Protein AF-A0A957NAS7-F1 (afdb_monomer_lite)

Foldseek 3Di:
DAPVCLVVVLPDCLQCVVLVNFVLSNVLLSVVCVCVNVVVDDDCVNVVVSVCSVVVHDDDDDPFDQDADPQQDCPHPPNVPCPPPPRDGDHDDDDPDDDDDPDDDDDPVVVQVCCCPPVVRHGPPVVVVVVVVVVVVPDD

Secondary structure (DSSP, 8-state):
---TTHHHHTTSSHHHHHTTT-HHHHHHHHHHHHHHHTTSS--SHHHHHHHHHHTT------SS-----TT-STT-SS---TT-TTTTPPP----SS----SS----HHHHHHHHHHTS------HHHHHHHHHHHHS--

Structure (mmCIF, N/CA/C/O backbone):
data_AF-A0A957NAS7-F1
#
_entry.id   AF-A0A957NAS7-F1
#
loop_
_atom_site.group_PDB
_atom_site.id
_atom_site.type_symbol
_atom_site.label_atom_id
_atom_site.label_alt_id
_atom_site.label_comp_id
_atom_site.label_asym_id
_atom_site.label_entity_id
_atom_site.label_seq_id
_atom_site.pdbx_PDB_ins_code
_atom_site.Cartn_x
_atom_site.Cartn_y
_atom_site.Cartn_z
_atom_site.occupancy
_atom_site.B_iso_or_equiv
_atom_site.auth_seq_id
_atom_site.auth_comp_id
_atom_site.auth_asym_id
_atom_site.auth_atom_id
_atom_site.pdbx_PDB_model_num
ATOM 1 N N . MET A 1 1 ? -9.411 13.698 3.725 1.00 66.00 1 MET A N 1
ATOM 2 C CA . MET A 1 1 ? -10.544 12.816 3.347 1.00 66.00 1 MET A CA 1
ATOM 3 C C . MET A 1 1 ? -10.961 12.038 4.592 1.00 66.00 1 MET A C 1
ATOM 5 O O . MET A 1 1 ? -10.070 11.554 5.275 1.00 66.00 1 MET A O 1
ATOM 9 N N . LYS A 1 2 ? -12.248 11.984 4.969 1.00 81.75 2 LYS A N 1
ATOM 10 C CA . LYS A 1 2 ? -12.676 11.299 6.209 1.00 81.75 2 LYS A CA 1
ATOM 11 C C . LYS A 1 2 ? -13.025 9.836 5.920 1.00 81.75 2 LYS A C 1
ATOM 13 O O . LYS A 1 2 ? -13.864 9.574 5.066 1.00 81.75 2 LYS A O 1
ATOM 18 N N . MET A 1 3 ? -12.429 8.899 6.657 1.00 93.69 3 MET A N 1
ATOM 19 C CA . MET A 1 3 ? -12.678 7.454 6.536 1.00 93.69 3 MET A CA 1
ATOM 20 C C . MET A 1 3 ? -13.966 7.037 7.274 1.00 93.69 3 MET A C 1
ATOM 22 O O . MET A 1 3 ? -13.946 6.225 8.193 1.00 93.69 3 MET A O 1
ATOM 26 N N . THR A 1 4 ? -15.112 7.609 6.898 1.00 95.12 4 THR A N 1
ATOM 27 C CA . THR A 1 4 ? -16.393 7.440 7.618 1.00 95.12 4 THR A CA 1
ATOM 28 C C . THR A 1 4 ? -16.907 5.999 7.658 1.00 95.12 4 THR A C 1
ATOM 30 O O . THR A 1 4 ? -17.628 5.634 8.583 1.00 95.12 4 THR A O 1
ATOM 33 N N . LEU A 1 5 ? -16.522 5.162 6.690 1.00 96.56 5 LEU A N 1
ATOM 34 C CA . LEU A 1 5 ? -16.882 3.740 6.652 1.00 96.56 5 LEU A CA 1
ATOM 35 C C . LEU A 1 5 ? -16.015 2.869 7.573 1.00 96.56 5 LEU A C 1
ATOM 37 O O . LEU A 1 5 ? -16.393 1.731 7.862 1.00 96.56 5 LEU A O 1
ATOM 41 N N . TRP A 1 6 ? -14.869 3.375 8.043 1.00 97.12 6 TRP A N 1
ATOM 42 C CA . TRP A 1 6 ? -13.900 2.577 8.792 1.00 97.12 6 TRP A CA 1
ATOM 43 C C . TRP A 1 6 ? -14.466 1.955 10.079 1.00 97.12 6 TRP A C 1
ATOM 45 O O . TRP A 1 6 ? -14.305 0.746 10.242 1.00 97.12 6 TRP A O 1
ATOM 55 N N . PRO A 1 7 ? -15.222 2.669 10.941 1.00 96.94 7 PRO A N 1
ATOM 56 C CA . PRO A 1 7 ? -15.791 2.076 12.155 1.00 96.94 7 PRO A CA 1
ATOM 57 C C . PRO A 1 7 ? -16.676 0.852 11.902 1.00 96.94 7 PRO A C 1
ATOM 59 O O . PRO A 1 7 ? -16.721 -0.055 12.728 1.00 96.94 7 PRO A O 1
ATOM 62 N N . ARG A 1 8 ? -17.365 0.805 10.755 1.00 97.06 8 ARG A N 1
ATOM 63 C CA . ARG A 1 8 ? -18.175 -0.350 10.353 1.00 97.06 8 ARG A CA 1
ATOM 64 C C . ARG A 1 8 ? -17.303 -1.464 9.775 1.00 97.06 8 ARG A C 1
ATOM 66 O O . ARG A 1 8 ? -17.486 -2.626 10.121 1.00 97.06 8 ARG A O 1
ATOM 73 N N . LEU A 1 9 ? -16.369 -1.118 8.889 1.00 97.19 9 LEU A N 1
ATOM 74 C CA . LEU A 1 9 ? -15.537 -2.097 8.187 1.00 97.19 9 LEU A CA 1
ATOM 75 C C . LEU A 1 9 ? -14.509 -2.770 9.101 1.00 97.19 9 LEU A C 1
ATOM 77 O O . LEU A 1 9 ? -14.267 -3.965 8.935 1.00 97.19 9 LEU A O 1
ATOM 81 N N . ARG A 1 10 ? -13.969 -2.062 10.101 1.00 96.06 10 ARG A N 1
ATOM 82 C CA . ARG A 1 10 ? -12.989 -2.613 11.053 1.00 96.06 10 ARG A CA 1
ATOM 83 C C . ARG A 1 10 ? -13.515 -3.837 11.811 1.00 96.06 10 ARG A C 1
ATOM 85 O O . ARG A 1 10 ? -12.751 -4.735 12.143 1.00 96.06 10 ARG A O 1
ATOM 92 N N . SER A 1 11 ? -14.824 -3.869 12.075 1.00 94.00 11 SER A N 1
ATOM 93 C CA . SER A 1 11 ? -15.507 -4.944 12.807 1.00 94.00 11 SER A CA 1
ATOM 94 C C . SER A 1 11 ? -16.008 -6.072 11.902 1.00 94.00 11 SER A C 1
ATOM 96 O O . SER A 1 11 ? -16.592 -7.030 12.396 1.00 94.00 11 SER A O 1
ATOM 98 N N . SER A 1 12 ? -15.795 -5.963 10.591 1.00 97.00 12 SER A N 1
ATOM 99 C CA . SER A 1 12 ? -16.186 -6.970 9.605 1.00 97.00 12 SER A CA 1
ATOM 100 C C . SER A 1 12 ? -15.008 -7.864 9.200 1.00 97.00 12 SER A C 1
ATOM 102 O O . SER A 1 12 ? -13.867 -7.675 9.640 1.00 97.00 12 SER A O 1
ATOM 104 N N . ASP A 1 13 ? -15.271 -8.822 8.314 1.00 97.06 13 ASP A N 1
ATOM 105 C CA . ASP A 1 13 ? -14.237 -9.649 7.690 1.00 97.06 13 ASP A CA 1
ATOM 106 C C . ASP A 1 13 ? -13.691 -9.076 6.381 1.00 97.06 13 ASP A C 1
ATOM 108 O O . ASP A 1 13 ? -12.834 -9.694 5.761 1.00 97.06 13 ASP A O 1
ATOM 112 N N . TRP A 1 14 ? -14.064 -7.844 6.022 1.00 97.62 14 TRP A N 1
ATOM 113 C CA . TRP A 1 14 ? -13.638 -7.175 4.790 1.00 97.62 14 TRP A CA 1
ATOM 114 C C . TRP A 1 14 ? -12.124 -7.246 4.525 1.00 97.62 14 TRP A C 1
ATOM 116 O O . TRP A 1 14 ? -11.700 -7.655 3.446 1.00 97.62 14 TRP A O 1
ATOM 126 N N . LEU A 1 15 ? -11.285 -6.921 5.518 1.00 97.25 15 LEU A N 1
ATOM 127 C CA . LEU A 1 15 ? -9.825 -7.027 5.376 1.00 97.25 15 LEU A CA 1
ATOM 128 C C . LEU A 1 15 ? -9.325 -8.476 5.360 1.00 97.25 15 LEU A C 1
ATOM 130 O O . LEU A 1 15 ? -8.300 -8.758 4.744 1.00 97.25 15 LEU A O 1
ATOM 134 N N . LEU A 1 16 ? -10.024 -9.396 6.030 1.00 95.69 16 LEU A N 1
ATOM 135 C CA . LEU A 1 16 ? -9.666 -10.813 6.005 1.00 95.69 16 LEU A CA 1
ATOM 136 C C . LEU A 1 16 ? -9.897 -11.391 4.610 1.00 95.69 16 LEU A C 1
ATOM 138 O O . LEU A 1 16 ? -9.010 -12.035 4.060 1.00 95.69 16 LEU A O 1
ATOM 142 N N . GLU A 1 17 ? -11.067 -11.123 4.036 1.00 95.12 17 GLU A N 1
ATOM 143 C CA . GLU A 1 17 ? -11.451 -11.536 2.688 1.00 95.12 17 GLU A CA 1
ATOM 144 C C . GLU A 1 17 ? -10.525 -10.911 1.643 1.00 95.12 17 GLU A C 1
ATOM 146 O O . GLU A 1 17 ? -10.000 -11.605 0.771 1.00 95.12 17 GLU A O 1
ATOM 151 N N . MET A 1 18 ? -10.231 -9.615 1.782 1.00 94.12 18 MET A N 1
ATOM 152 C CA . MET A 1 18 ? -9.285 -8.923 0.912 1.00 94.12 18 MET A CA 1
ATOM 153 C C . MET A 1 18 ? -7.884 -9.537 0.976 1.00 94.12 18 MET A C 1
ATOM 155 O O . MET A 1 18 ? -7.254 -9.720 -0.067 1.00 94.12 18 MET A O 1
ATOM 159 N N . GLY A 1 19 ? -7.421 -9.911 2.167 1.00 93.75 19 GLY A N 1
ATOM 160 C CA . GLY A 1 19 ? -6.150 -10.600 2.384 1.00 93.75 19 GLY A CA 1
ATOM 161 C C . GLY A 1 19 ? -6.167 -12.094 2.049 1.00 93.75 19 GLY A C 1
ATOM 162 O O . GLY A 1 19 ? -5.241 -12.800 2.444 1.00 93.75 19 GLY A O 1
ATOM 163 N N . GLY A 1 20 ? -7.216 -12.616 1.400 1.00 92.06 20 GLY A N 1
ATOM 164 C CA . GLY A 1 20 ? -7.321 -14.038 1.055 1.00 92.06 20 GLY A CA 1
ATOM 165 C C . GLY A 1 20 ? -7.342 -14.963 2.277 1.00 92.06 20 GLY A C 1
ATOM 166 O O . GLY A 1 20 ? -6.808 -16.068 2.230 1.00 92.06 20 GLY A O 1
ATOM 167 N N . GLY A 1 21 ? -7.898 -14.500 3.397 1.00 93.19 21 GLY A N 1
ATOM 168 C CA . GLY A 1 21 ? -7.910 -15.224 4.666 1.00 93.19 21 GLY A CA 1
ATOM 169 C C . GLY A 1 21 ? -6.660 -15.026 5.529 1.00 93.19 21 GLY A C 1
ATOM 170 O O . GLY A 1 21 ? -6.542 -15.679 6.566 1.00 93.19 21 GLY A O 1
ATOM 171 N N . ASN A 1 22 ? -5.718 -14.151 5.150 1.00 93.19 22 ASN A N 1
ATOM 172 C CA . ASN A 1 22 ? -4.500 -13.921 5.927 1.00 93.19 22 ASN A CA 1
ATOM 173 C C . ASN A 1 22 ? -4.769 -13.035 7.171 1.00 93.19 22 ASN A C 1
ATOM 175 O O . ASN A 1 22 ? -5.014 -11.833 7.034 1.00 93.19 22 ASN A O 1
ATOM 179 N N . PRO A 1 23 ? -4.663 -13.567 8.406 1.00 93.06 23 PRO A N 1
ATOM 180 C CA . PRO A 1 23 ? -4.893 -12.776 9.616 1.00 93.06 23 PRO A CA 1
ATOM 181 C C . PRO A 1 23 ? -3.808 -11.718 9.861 1.00 93.06 23 PRO A C 1
ATOM 183 O O . PRO A 1 23 ? -4.068 -10.729 10.546 1.00 93.06 23 PRO A O 1
ATOM 186 N N . ASP A 1 24 ? -2.600 -11.904 9.321 1.00 94.12 24 ASP A N 1
ATOM 187 C CA . ASP A 1 24 ? -1.517 -10.926 9.444 1.00 94.12 24 ASP A CA 1
ATOM 188 C C . ASP A 1 24 ? -1.775 -9.713 8.545 1.00 94.12 24 ASP A C 1
ATOM 190 O O . ASP A 1 24 ? -1.532 -8.586 8.974 1.00 94.12 24 ASP A O 1
ATOM 194 N N . PHE A 1 25 ? -2.372 -9.931 7.367 1.00 95.94 25 PHE A N 1
ATOM 195 C CA . PHE A 1 25 ? -2.872 -8.860 6.502 1.00 95.94 25 PHE A CA 1
ATOM 196 C C . PHE A 1 25 ? -3.964 -8.054 7.209 1.00 95.94 25 PHE A C 1
ATOM 198 O O . PHE A 1 25 ? -3.838 -6.836 7.327 1.00 95.94 25 PHE A O 1
ATOM 205 N N . LYS A 1 26 ? -4.993 -8.730 7.755 1.00 96.38 26 LYS A N 1
ATOM 206 C CA . LYS A 1 26 ? -6.066 -8.067 8.521 1.00 96.38 26 LYS A CA 1
ATOM 207 C C . LYS A 1 26 ? -5.483 -7.221 9.647 1.00 96.38 26 LYS A C 1
ATOM 209 O O . LYS A 1 26 ? -5.789 -6.042 9.740 1.00 96.38 26 LYS A O 1
ATOM 214 N N . ARG A 1 27 ? -4.612 -7.808 10.473 1.00 95.62 27 ARG A N 1
ATOM 215 C CA . ARG A 1 27 ? -4.013 -7.115 11.618 1.00 95.62 27 ARG A CA 1
ATOM 216 C C . ARG A 1 27 ? -3.204 -5.890 11.195 1.00 95.62 27 ARG A C 1
ATOM 218 O O . ARG A 1 27 ? -3.403 -4.834 11.779 1.00 95.62 27 ARG A O 1
ATOM 225 N N . HIS A 1 28 ? -2.325 -6.027 10.200 1.00 95.56 28 HIS A N 1
ATOM 226 C CA . HIS A 1 28 ? -1.492 -4.923 9.721 1.00 95.56 28 HIS A CA 1
ATOM 227 C C . HIS A 1 28 ? -2.348 -3.738 9.264 1.00 95.56 28 HIS A C 1
ATOM 229 O O . HIS A 1 28 ? -2.187 -2.628 9.766 1.00 95.56 28 HIS A O 1
ATOM 235 N N . TRP A 1 29 ? -3.299 -3.984 8.361 1.00 97.25 29 TRP A N 1
ATOM 236 C CA . TRP A 1 29 ? -4.121 -2.918 7.795 1.00 97.25 29 TRP A CA 1
ATOM 237 C C . TRP A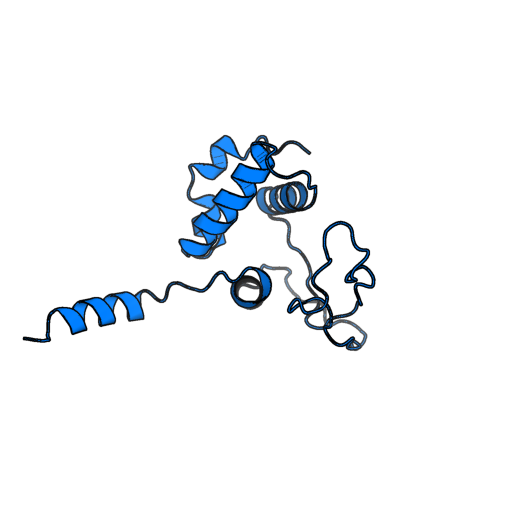 1 29 ? -5.132 -2.347 8.788 1.00 97.25 29 TRP A C 1
ATOM 239 O O . TRP A 1 29 ? -5.404 -1.151 8.732 1.00 97.25 29 TRP A O 1
ATOM 249 N N . THR A 1 30 ? -5.633 -3.143 9.741 1.00 97.50 30 THR A N 1
ATOM 250 C CA . THR A 1 30 ? -6.427 -2.615 10.859 1.00 97.50 30 THR A CA 1
ATOM 251 C C . THR A 1 30 ? -5.626 -1.614 11.680 1.00 97.50 30 THR A C 1
ATOM 253 O O . THR A 1 30 ? -6.115 -0.511 11.888 1.00 97.50 30 THR A O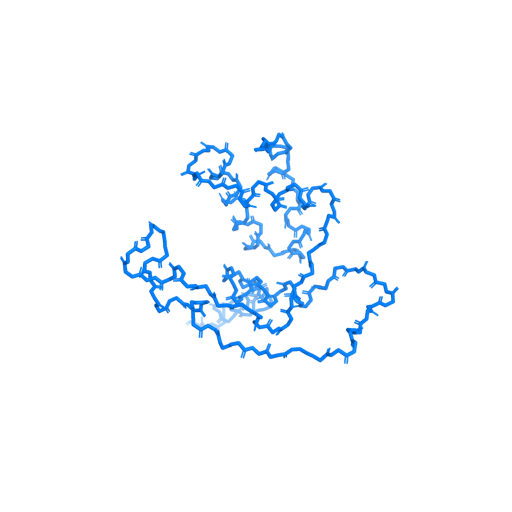 1
ATOM 256 N N . THR A 1 31 ? -4.393 -1.946 12.079 1.00 96.06 31 THR A N 1
ATOM 257 C CA . THR A 1 31 ? -3.541 -1.014 12.833 1.00 96.06 31 THR A CA 1
ATOM 258 C C . THR A 1 31 ? -3.299 0.278 12.053 1.00 96.06 31 THR A C 1
ATOM 260 O O . THR A 1 31 ? -3.538 1.357 12.584 1.00 96.06 31 THR A O 1
ATOM 263 N N . MET A 1 32 ? -2.916 0.181 10.775 1.00 95.75 32 MET A N 1
ATOM 264 C CA . MET A 1 32 ? -2.653 1.368 9.953 1.00 95.75 32 MET A CA 1
ATOM 265 C C . MET A 1 32 ? -3.889 2.263 9.797 1.00 95.75 32 MET A C 1
ATOM 267 O O . MET A 1 32 ? -3.790 3.484 9.913 1.00 95.75 32 MET A O 1
ATOM 271 N N . PHE A 1 33 ? -5.063 1.677 9.557 1.00 96.81 33 PHE A N 1
ATOM 272 C CA . PHE A 1 33 ? -6.296 2.445 9.405 1.00 96.81 33 PHE A CA 1
ATOM 273 C C . PHE A 1 33 ? -6.832 3.000 10.726 1.00 96.81 33 PHE A C 1
ATOM 275 O O . PHE A 1 33 ? -7.344 4.117 10.715 1.00 96.81 33 PHE A O 1
ATOM 282 N N . ASP A 1 34 ? -6.681 2.295 11.850 1.00 96.62 34 ASP A N 1
ATOM 283 C CA . ASP A 1 34 ? -6.996 2.840 13.175 1.00 96.62 34 ASP A CA 1
ATOM 284 C C . ASP A 1 34 ? -6.103 4.044 13.493 1.00 96.62 34 ASP A C 1
ATOM 286 O O . ASP A 1 34 ? -6.606 5.096 13.886 1.00 96.62 34 ASP A O 1
ATOM 290 N N . ASP A 1 35 ? -4.794 3.938 13.246 1.00 95.44 35 ASP A N 1
ATOM 291 C CA . ASP A 1 35 ? -3.847 5.023 13.515 1.00 95.44 35 ASP A CA 1
ATOM 292 C C . ASP A 1 35 ? -4.170 6.289 12.713 1.00 95.44 35 ASP A C 1
ATOM 294 O O . ASP A 1 35 ? -4.170 7.396 13.253 1.00 95.44 35 ASP A O 1
ATOM 298 N N . VAL A 1 36 ? -4.509 6.134 11.435 1.00 95.12 36 VAL A N 1
ATOM 299 C CA . VAL A 1 36 ? -4.887 7.256 10.566 1.00 95.12 36 VAL A CA 1
ATOM 300 C C . VAL A 1 36 ? -6.268 7.804 10.928 1.00 95.12 36 VAL A C 1
ATOM 302 O O . VAL A 1 36 ? -6.466 9.019 10.942 1.00 95.12 36 VAL A O 1
ATOM 305 N N . TYR A 1 37 ? -7.231 6.935 11.247 1.00 95.44 37 TYR A N 1
ATOM 306 C CA . TYR A 1 37 ? -8.584 7.345 11.628 1.00 95.44 37 TYR A CA 1
ATOM 307 C C . TYR A 1 37 ? -8.601 8.145 12.935 1.00 95.44 37 TYR A C 1
ATOM 309 O O . TYR A 1 37 ? -9.341 9.121 13.053 1.00 95.44 37 TYR A O 1
ATOM 317 N N . GLU A 1 38 ? -7.775 7.752 13.904 1.00 94.94 38 GLU A N 1
ATOM 318 C CA . GLU A 1 38 ? -7.643 8.417 15.202 1.00 94.94 38 GLU A CA 1
ATOM 319 C C . GLU A 1 38 ? -6.699 9.632 15.164 1.00 94.94 38 GLU A C 1
ATOM 321 O O . GLU A 1 38 ? -6.504 10.293 16.182 1.00 94.94 38 GLU A O 1
ATOM 326 N N . GLY A 1 39 ? -6.132 9.955 13.996 1.00 93.31 39 GLY A N 1
ATOM 327 C CA . GLY A 1 39 ? -5.260 11.114 13.811 1.00 93.31 39 GLY A CA 1
ATOM 328 C C . GLY A 1 39 ? -3.874 10.957 14.441 1.00 93.31 39 GLY A C 1
ATOM 329 O O . GLY A 1 39 ? -3.220 11.959 14.719 1.00 93.31 39 GLY A O 1
ATOM 330 N N . ARG A 1 40 ? -3.413 9.718 14.673 1.00 93.31 40 ARG A N 1
ATOM 331 C CA . ARG A 1 40 ? -2.061 9.431 15.189 1.00 93.31 40 ARG A CA 1
ATOM 332 C C . ARG A 1 40 ? -0.967 9.664 14.148 1.00 93.31 40 ARG A C 1
ATOM 334 O O . ARG A 1 40 ? 0.176 9.914 14.521 1.00 93.31 40 ARG A O 1
ATOM 341 N N . PHE A 1 41 ? -1.315 9.597 12.863 1.00 84.25 41 PHE A N 1
ATOM 342 C CA . PHE A 1 41 ? -0.433 9.946 11.753 1.00 84.25 41 PHE A CA 1
ATOM 343 C C . PHE A 1 41 ? -1.045 11.059 10.911 1.00 84.25 41 PHE A C 1
ATOM 345 O O . PHE A 1 41 ? -2.199 10.964 10.493 1.00 84.25 41 PHE A O 1
ATOM 352 N N . ASP A 1 42 ? -0.239 12.077 10.614 1.00 83.44 42 ASP A N 1
ATOM 353 C CA . ASP A 1 42 ? -0.565 13.075 9.601 1.00 83.44 42 ASP A CA 1
ATOM 354 C C . ASP A 1 42 ? -0.044 12.598 8.242 1.00 83.44 42 ASP A C 1
ATOM 356 O O . ASP A 1 42 ? 1.128 12.747 7.900 1.00 83.44 42 ASP A O 1
ATOM 360 N N . THR A 1 43 ? -0.913 11.923 7.499 1.00 89.00 43 THR A N 1
ATOM 361 C CA . THR A 1 43 ? -0.653 11.489 6.126 1.00 89.00 43 THR A CA 1
ATOM 362 C C . THR A 1 43 ? -1.962 11.443 5.350 1.00 89.00 43 THR A C 1
ATOM 364 O O . THR A 1 43 ? -3.029 11.460 5.960 1.00 89.00 43 THR A O 1
ATOM 367 N N . TRP A 1 44 ? -1.903 11.428 4.019 1.00 91.75 44 TRP A N 1
ATOM 368 C CA . TRP A 1 44 ? -3.080 11.397 3.136 1.00 91.75 44 TRP A CA 1
ATOM 369 C C . TRP A 1 44 ? -3.226 10.076 2.363 1.00 91.75 44 TRP A C 1
ATOM 371 O O . TRP A 1 44 ? -4.311 9.751 1.869 1.00 91.75 44 TRP A O 1
ATOM 381 N N . ASP A 1 45 ? -2.127 9.337 2.219 1.00 92.56 45 ASP A N 1
ATOM 382 C CA . ASP A 1 45 ? -1.993 8.182 1.334 1.00 92.56 45 ASP A CA 1
ATOM 383 C C . ASP A 1 45 ? -2.839 6.989 1.794 1.00 92.56 45 ASP A C 1
ATOM 385 O O . ASP A 1 45 ? -3.516 6.369 0.973 1.00 92.56 45 ASP A O 1
ATOM 389 N N . TYR A 1 46 ? -2.908 6.714 3.098 1.00 95.12 46 TYR A N 1
ATOM 390 C CA . TYR A 1 46 ? -3.774 5.656 3.627 1.00 95.12 46 TYR A CA 1
ATOM 391 C C . TYR A 1 46 ? -5.264 5.965 3.465 1.00 95.12 46 TYR A C 1
ATOM 393 O O . TYR A 1 46 ? -6.042 5.057 3.169 1.00 95.12 46 TYR A O 1
ATOM 401 N N . GLN A 1 47 ? -5.691 7.225 3.602 1.00 95.19 47 GLN A N 1
ATOM 402 C CA . GLN A 1 47 ? -7.088 7.599 3.359 1.00 95.19 47 GLN A CA 1
ATOM 403 C C . GLN A 1 47 ? -7.444 7.456 1.878 1.00 95.19 47 GLN A C 1
ATOM 405 O O . GLN A 1 47 ? -8.568 7.065 1.548 1.00 95.19 47 GLN A O 1
ATOM 410 N N . TRP A 1 48 ? -6.497 7.754 0.986 1.00 95.69 48 TRP A N 1
ATOM 411 C CA . TRP A 1 48 ? -6.667 7.523 -0.443 1.00 95.69 48 TRP A CA 1
ATOM 412 C C . TRP A 1 48 ? -6.750 6.027 -0.763 1.00 95.69 48 TRP A C 1
ATOM 414 O O . TRP A 1 48 ? -7.712 5.600 -1.399 1.00 95.69 48 TRP A O 1
ATOM 424 N N . LEU A 1 49 ? -5.826 5.216 -0.236 1.00 95.62 49 LEU A N 1
ATOM 425 C CA . LEU A 1 49 ? -5.843 3.758 -0.381 1.00 95.62 49 LEU A CA 1
ATOM 426 C C . LEU A 1 49 ? -7.169 3.157 0.097 1.00 95.62 49 LEU A C 1
ATOM 428 O O . LEU A 1 49 ? -7.801 2.391 -0.628 1.00 95.62 49 LEU A O 1
ATOM 432 N N . PHE A 1 50 ? -7.628 3.553 1.286 1.00 96.25 50 PHE A N 1
ATOM 433 C CA . PHE A 1 50 ? -8.916 3.136 1.831 1.00 96.25 50 PHE A CA 1
ATOM 434 C C . PHE A 1 50 ? -10.082 3.510 0.904 1.00 96.25 50 PHE A C 1
ATOM 436 O O . PHE A 1 50 ? -10.998 2.714 0.686 1.00 96.25 50 PHE A O 1
ATOM 443 N N . SER A 1 51 ? -10.044 4.708 0.321 1.00 95.62 51 SER A N 1
ATOM 444 C CA . SER A 1 51 ? -11.074 5.166 -0.615 1.00 95.62 51 SER A CA 1
ATOM 445 C C . SER A 1 51 ? -11.082 4.330 -1.893 1.00 95.62 51 SER A C 1
ATOM 447 O O . SER A 1 51 ? -12.147 3.900 -2.326 1.00 95.62 51 SER A O 1
ATOM 449 N N . CYS A 1 52 ? -9.913 4.010 -2.454 1.00 95.88 52 CYS A N 1
ATOM 450 C CA . CYS A 1 52 ? -9.813 3.090 -3.586 1.00 95.88 52 CYS A CA 1
ATOM 451 C C . CYS A 1 52 ? -10.374 1.708 -3.227 1.00 95.88 52 CYS A C 1
ATOM 453 O O . CYS A 1 52 ? -11.233 1.186 -3.932 1.00 95.88 52 CYS A O 1
ATOM 455 N N . TRP A 1 53 ? -9.944 1.131 -2.106 1.00 96.25 53 TRP A N 1
ATOM 456 C CA . TRP A 1 53 ? -10.331 -0.219 -1.694 1.00 96.25 53 TRP A CA 1
ATOM 457 C C . TRP A 1 53 ? -11.826 -0.368 -1.405 1.00 96.25 53 TRP A C 1
ATOM 459 O O . TRP A 1 53 ? -12.431 -1.367 -1.789 1.00 96.25 53 TRP A O 1
ATOM 469 N N . THR A 1 54 ? -12.445 0.625 -0.765 1.00 96.31 54 THR A N 1
ATOM 470 C CA . THR A 1 54 ? -13.892 0.605 -0.481 1.00 96.31 54 THR A CA 1
ATOM 471 C C . THR A 1 54 ? -14.762 0.793 -1.722 1.00 96.31 54 THR A C 1
ATOM 473 O O . THR A 1 54 ? -15.942 0.459 -1.683 1.00 96.31 54 THR A O 1
ATOM 476 N N . GLN A 1 55 ? -14.187 1.284 -2.822 1.00 95.94 55 GLN A N 1
ATOM 477 C CA . GLN A 1 55 ? -14.849 1.435 -4.121 1.00 95.94 55 GLN A CA 1
ATOM 478 C C . GLN A 1 55 ? -14.432 0.351 -5.128 1.00 95.94 55 GLN A C 1
ATOM 480 O O . GLN A 1 55 ? -14.656 0.508 -6.324 1.00 95.94 55 GLN A O 1
ATOM 485 N N . HIS A 1 56 ? -13.803 -0.738 -4.667 1.00 94.81 56 HIS A N 1
ATOM 486 C CA . HIS A 1 56 ? -13.274 -1.808 -5.525 1.00 94.81 56 HIS A CA 1
ATOM 487 C C . HIS A 1 56 ? -12.278 -1.321 -6.599 1.00 94.81 56 HIS A C 1
ATOM 489 O O . HIS A 1 56 ? -12.126 -1.941 -7.651 1.00 94.81 56 HIS A O 1
ATOM 495 N N . GLY A 1 57 ? -11.588 -0.209 -6.335 1.00 96.31 57 GLY A N 1
ATOM 496 C CA . GLY A 1 57 ? -10.571 0.351 -7.214 1.00 96.31 57 GLY A CA 1
ATOM 497 C C . GLY A 1 57 ? -9.330 -0.538 -7.302 1.00 96.31 57 GLY A C 1
ATOM 498 O O . GLY A 1 57 ? -8.907 -1.141 -6.315 1.00 96.31 57 GLY A O 1
ATOM 499 N N . LEU A 1 58 ? -8.731 -0.583 -8.492 1.00 95.12 58 LEU A N 1
ATOM 500 C CA . LEU A 1 58 ? -7.487 -1.297 -8.772 1.00 95.12 58 LEU A CA 1
ATOM 501 C C . LEU A 1 58 ? -6.373 -0.301 -9.101 1.00 95.12 58 LEU A C 1
ATOM 503 O O . LEU A 1 58 ? -6.607 0.700 -9.777 1.00 95.12 58 LEU A O 1
ATOM 507 N N . THR A 1 59 ? -5.154 -0.614 -8.665 1.00 93.62 59 THR A N 1
ATOM 508 C CA . THR A 1 59 ? -3.956 0.186 -8.947 1.00 93.62 59 THR A CA 1
ATOM 509 C C . THR A 1 59 ? -3.045 -0.579 -9.896 1.00 93.62 59 THR A C 1
ATOM 511 O O . THR A 1 59 ? -2.705 -1.732 -9.643 1.00 93.62 59 THR A O 1
ATOM 514 N N . ALA A 1 60 ? -2.615 0.064 -10.981 1.00 93.06 60 ALA A N 1
ATOM 515 C CA . ALA A 1 60 ? -1.602 -0.494 -11.867 1.00 93.06 60 ALA A CA 1
ATOM 516 C C . ALA A 1 60 ? -0.206 -0.261 -11.271 1.00 93.06 60 ALA A C 1
ATOM 518 O O . ALA A 1 60 ? 0.226 0.883 -11.130 1.00 93.06 60 ALA A O 1
ATOM 519 N N . LEU A 1 61 ? 0.506 -1.342 -10.940 1.00 92.44 61 LEU A N 1
ATOM 520 C CA . LEU A 1 61 ? 1.891 -1.281 -10.472 1.00 92.44 61 LEU A CA 1
ATOM 521 C C . LEU A 1 61 ? 2.843 -1.755 -11.577 1.00 92.44 61 LEU A C 1
ATOM 523 O O . LEU A 1 61 ? 2.649 -2.846 -12.123 1.00 92.44 61 LEU A O 1
ATOM 527 N N . PRO A 1 62 ? 3.891 -0.987 -11.920 1.00 91.94 62 PRO A N 1
ATOM 528 C CA . PRO A 1 62 ? 4.881 -1.455 -12.871 1.00 91.94 62 PRO A CA 1
ATOM 529 C C . PRO A 1 62 ? 5.720 -2.577 -12.247 1.00 91.94 62 PRO A C 1
ATOM 531 O O . PRO A 1 62 ? 6.174 -2.490 -11.110 1.00 91.94 62 PRO A O 1
ATOM 534 N N . HIS A 1 63 ? 6.020 -3.613 -13.031 1.00 89.81 63 HIS A N 1
ATOM 535 C CA . HIS A 1 63 ? 6.903 -4.706 -12.600 1.00 89.81 63 HIS A CA 1
ATOM 536 C C . HIS A 1 63 ? 8.392 -4.289 -12.509 1.00 89.81 63 HIS A C 1
ATOM 538 O O . HIS A 1 63 ? 9.273 -5.068 -12.133 1.00 89.81 63 HIS A O 1
ATOM 544 N N . ARG A 1 64 ? 8.709 -3.058 -12.920 1.00 91.62 64 ARG A N 1
ATOM 545 C CA . ARG A 1 64 ? 10.050 -2.471 -12.938 1.00 91.62 64 ARG A CA 1
ATOM 546 C C . ARG A 1 64 ? 10.005 -1.115 -12.250 1.00 91.62 64 ARG A C 1
ATOM 548 O O . ARG A 1 64 ? 9.025 -0.392 -12.391 1.00 91.62 64 ARG A O 1
ATOM 555 N N . ASN A 1 65 ? 11.071 -0.771 -11.534 1.00 94.44 65 ASN A N 1
ATOM 556 C CA . ASN A 1 65 ? 11.195 0.559 -10.961 1.00 94.44 65 ASN A CA 1
ATOM 557 C C . ASN A 1 65 ? 11.478 1.577 -12.076 1.00 94.44 65 ASN A C 1
ATOM 559 O O . ASN A 1 65 ? 12.499 1.476 -12.759 1.00 94.44 65 ASN A O 1
ATOM 563 N N . LEU A 1 66 ? 10.563 2.529 -12.261 1.00 94.31 66 LEU A N 1
ATOM 564 C CA . LEU A 1 66 ? 10.638 3.546 -13.319 1.00 94.31 66 LEU A CA 1
ATOM 565 C C . LEU A 1 66 ? 11.067 4.919 -12.794 1.00 94.31 66 LEU A C 1
ATOM 567 O O . LEU A 1 66 ? 11.231 5.844 -13.583 1.00 94.31 66 LEU A O 1
ATOM 571 N N . VAL A 1 67 ? 11.215 5.064 -11.476 1.00 93.12 67 VAL A N 1
ATOM 572 C CA . VAL A 1 67 ? 11.466 6.347 -10.812 1.00 93.12 67 VAL A CA 1
ATOM 573 C C . VAL A 1 67 ? 12.575 6.220 -9.773 1.00 93.12 67 VAL A C 1
ATOM 575 O O . VAL A 1 67 ? 12.761 5.168 -9.172 1.00 93.12 67 VAL A O 1
ATOM 578 N N . THR A 1 68 ? 13.297 7.308 -9.526 1.00 89.00 68 THR A N 1
ATOM 579 C CA . THR A 1 68 ? 14.241 7.406 -8.405 1.00 89.00 68 THR A CA 1
ATOM 580 C C . THR A 1 68 ? 13.705 8.434 -7.424 1.00 89.00 68 THR A C 1
ATOM 582 O O . THR A 1 68 ? 13.423 9.567 -7.813 1.00 89.00 68 THR A O 1
ATOM 585 N N . ASN A 1 69 ? 13.569 8.061 -6.150 1.00 86.94 69 ASN A N 1
ATOM 586 C CA . ASN A 1 69 ? 13.173 9.004 -5.112 1.00 86.94 69 ASN A CA 1
ATOM 587 C C . ASN A 1 69 ? 14.409 9.750 -4.581 1.00 86.94 69 ASN A C 1
ATOM 589 O O . ASN A 1 69 ? 15.131 9.247 -3.725 1.00 86.94 69 ASN A O 1
ATOM 593 N N . ILE A 1 70 ? 14.625 10.971 -5.073 1.00 86.56 70 ILE A N 1
ATOM 594 C CA . ILE A 1 70 ? 15.736 11.848 -4.659 1.00 86.56 70 ILE A CA 1
ATOM 595 C C . ILE A 1 70 ? 15.577 12.428 -3.237 1.00 86.56 70 ILE A C 1
ATOM 597 O O . ILE A 1 70 ? 16.487 13.073 -2.718 1.00 86.56 70 ILE A O 1
ATOM 601 N N . GLY A 1 71 ? 14.427 12.199 -2.595 1.00 85.75 71 GLY A N 1
ATOM 602 C CA . GLY A 1 71 ? 14.116 12.633 -1.234 1.00 85.75 71 GLY A CA 1
ATOM 603 C C . GLY A 1 71 ? 14.637 11.702 -0.137 1.00 85.75 71 GLY A C 1
ATOM 604 O O . GLY A 1 71 ? 14.450 12.004 1.038 1.00 85.75 71 GLY A O 1
ATOM 605 N N . PHE A 1 72 ? 15.285 10.581 -0.464 1.00 82.94 72 PHE A N 1
ATOM 606 C CA . PHE A 1 72 ? 16.015 9.786 0.527 1.00 82.94 72 PHE A CA 1
ATOM 607 C C . PHE A 1 72 ? 17.403 10.380 0.739 1.00 82.94 72 PHE A C 1
ATOM 609 O O . PHE A 1 72 ? 18.320 10.126 -0.034 1.00 82.94 72 PHE A O 1
ATOM 616 N N . ASN A 1 73 ? 17.565 11.200 1.771 1.00 81.50 73 ASN A N 1
ATOM 617 C CA . ASN A 1 73 ? 18.854 11.773 2.147 1.00 81.50 73 ASN A CA 1
ATOM 618 C C . ASN A 1 73 ? 18.828 12.231 3.612 1.00 81.50 73 ASN A C 1
ATOM 620 O O . ASN A 1 73 ? 17.771 12.294 4.236 1.00 81.50 73 ASN A O 1
ATOM 624 N N . GLN A 1 74 ? 19.994 12.561 4.168 1.00 81.19 74 GLN A N 1
ATOM 625 C CA . GLN A 1 74 ? 20.123 12.970 5.574 1.00 81.19 74 GLN A CA 1
ATOM 626 C C . GLN A 1 74 ? 19.346 14.252 5.917 1.00 81.19 74 GLN A C 1
ATOM 628 O O . GLN A 1 74 ? 19.014 14.464 7.079 1.00 81.19 74 GLN A O 1
ATOM 633 N N . SER A 1 75 ? 19.033 15.085 4.923 1.00 83.69 75 SER A N 1
ATOM 634 C CA . SER A 1 75 ? 18.279 16.334 5.081 1.00 83.69 75 SER A CA 1
ATOM 635 C C . SER A 1 75 ? 16.764 16.158 4.911 1.00 83.69 75 SER A C 1
ATOM 637 O O . SER A 1 75 ? 16.028 17.141 4.962 1.00 83.69 75 SER A O 1
ATOM 639 N N . ALA A 1 76 ? 16.278 14.935 4.688 1.00 84.50 76 ALA A N 1
ATOM 640 C CA . ALA A 1 76 ? 14.862 14.666 4.482 1.00 84.50 76 ALA A CA 1
ATOM 641 C C . ALA A 1 76 ? 14.043 14.813 5.773 1.00 84.50 76 ALA A C 1
ATOM 643 O O . ALA A 1 76 ? 14.498 14.466 6.858 1.00 84.50 76 ALA A O 1
ATOM 644 N N . THR A 1 77 ? 12.786 15.240 5.654 1.00 82.19 77 THR A N 1
ATOM 645 C CA . THR A 1 77 ? 11.888 15.387 6.812 1.00 82.19 77 THR A CA 1
ATOM 646 C C . THR A 1 77 ? 11.432 14.034 7.373 1.00 82.19 77 THR A C 1
ATOM 648 O O . THR A 1 77 ? 11.289 13.885 8.584 1.00 82.19 77 THR A O 1
ATOM 651 N N . HIS A 1 78 ? 11.239 13.030 6.506 1.00 77.31 78 HIS A N 1
ATOM 652 C CA . HIS A 1 78 ? 10.700 11.714 6.894 1.00 77.31 78 HIS A CA 1
ATOM 653 C C . HIS A 1 78 ? 11.481 10.508 6.339 1.00 77.31 78 HIS A C 1
ATOM 655 O O . HIS A 1 78 ? 11.398 9.411 6.885 1.00 77.31 78 HIS A O 1
ATOM 661 N N . THR A 1 79 ? 12.280 10.690 5.286 1.00 77.44 79 THR A N 1
ATOM 662 C CA . THR A 1 79 ? 12.992 9.622 4.557 1.00 77.44 79 THR A CA 1
ATOM 663 C C . THR A 1 79 ? 14.508 9.678 4.775 1.00 77.44 79 THR A C 1
ATOM 665 O O . THR A 1 79 ? 15.296 9.538 3.845 1.00 77.44 79 THR A O 1
ATOM 668 N N . THR A 1 80 ? 14.944 9.874 6.023 1.00 75.44 80 THR A N 1
ATOM 669 C CA . THR A 1 80 ? 16.371 10.058 6.370 1.00 75.44 80 THR A CA 1
ATOM 670 C C . THR A 1 80 ? 17.224 8.794 6.250 1.00 75.44 80 THR A C 1
ATOM 672 O O . THR A 1 80 ? 18.452 8.864 6.194 1.00 75.44 80 THR A O 1
ATOM 675 N N . ARG A 1 81 ? 16.592 7.616 6.185 1.00 72.94 81 ARG A N 1
ATOM 676 C CA . ARG A 1 81 ? 17.280 6.327 6.036 1.00 72.94 81 ARG A CA 1
ATOM 677 C C . ARG A 1 81 ? 17.599 6.047 4.570 1.00 72.94 81 ARG A C 1
ATOM 679 O O . ARG A 1 81 ? 16.830 5.380 3.883 1.00 72.94 81 ARG A O 1
ATOM 686 N N . TYR A 1 82 ? 18.762 6.517 4.128 1.00 58.84 82 TYR A N 1
ATOM 687 C CA . TYR A 1 82 ? 19.273 6.308 2.768 1.00 58.84 82 TYR A CA 1
ATOM 688 C C . TYR A 1 82 ? 19.381 4.824 2.366 1.00 58.84 82 TYR A C 1
ATOM 690 O O . TYR A 1 82 ? 19.213 4.485 1.202 1.00 58.84 82 TYR A O 1
ATOM 698 N N . GLU A 1 83 ? 19.611 3.919 3.321 1.00 61.34 83 GLU A N 1
ATOM 699 C CA . GLU A 1 83 ? 19.772 2.476 3.073 1.00 61.34 83 GLU A CA 1
ATOM 700 C C . GLU A 1 83 ? 18.455 1.683 3.115 1.00 61.34 83 GLU A C 1
ATOM 702 O O . GLU A 1 83 ? 18.461 0.450 3.145 1.00 61.34 83 GLU A O 1
ATOM 707 N N . ALA A 1 84 ? 17.300 2.356 3.149 1.00 70.19 84 ALA A N 1
ATOM 708 C CA . ALA A 1 84 ? 16.027 1.652 3.105 1.00 70.19 84 ALA A CA 1
ATOM 709 C C . ALA A 1 84 ? 15.942 0.785 1.835 1.00 70.19 84 ALA A C 1
ATOM 711 O O . ALA A 1 84 ? 16.356 1.194 0.753 1.00 70.19 84 ALA A O 1
ATOM 712 N N . GLN A 1 85 ? 15.350 -0.405 1.962 1.00 72.06 85 GLN A N 1
ATOM 713 C CA . GLN A 1 85 ? 15.243 -1.414 0.897 1.00 72.06 85 GLN A CA 1
ATOM 714 C C . GLN A 1 85 ? 14.665 -0.870 -0.427 1.00 72.06 85 GLN A C 1
ATOM 716 O O . GLN A 1 85 ? 14.922 -1.430 -1.489 1.00 72.06 85 GLN A O 1
ATOM 721 N N . LEU A 1 86 ? 13.897 0.223 -0.363 1.00 80.44 86 LEU A N 1
ATOM 722 C CA . LEU A 1 86 ? 13.257 0.874 -1.507 1.00 80.44 86 LEU A CA 1
ATOM 723 C C . LEU A 1 86 ? 13.962 2.160 -1.979 1.00 80.44 86 LEU A C 1
ATOM 725 O O . LEU A 1 86 ? 13.597 2.687 -3.024 1.00 80.44 86 LEU A O 1
ATOM 729 N N . ALA A 1 87 ? 14.951 2.673 -1.243 1.00 80.06 87 ALA A N 1
ATOM 730 C CA . ALA A 1 87 ? 15.561 3.978 -1.514 1.00 80.06 87 ALA A CA 1
ATOM 731 C C . ALA A 1 87 ? 16.432 3.984 -2.781 1.00 80.06 87 ALA A C 1
ATOM 733 O O . ALA A 1 87 ? 16.420 4.953 -3.532 1.00 80.06 87 ALA A O 1
ATOM 734 N N . ASN A 1 88 ? 17.144 2.884 -3.047 1.00 82.44 88 ASN A N 1
ATOM 735 C CA . ASN A 1 88 ? 18.154 2.799 -4.109 1.00 82.44 88 ASN A CA 1
ATOM 736 C C . ASN A 1 88 ? 17.830 1.719 -5.152 1.00 82.44 88 ASN A C 1
ATOM 738 O O . ASN A 1 88 ? 18.717 1.019 -5.644 1.00 82.44 88 ASN A O 1
ATOM 742 N N . LEU A 1 89 ? 16.544 1.537 -5.471 1.00 88.19 89 LEU A N 1
ATOM 743 C CA . LEU A 1 89 ? 16.140 0.569 -6.490 1.00 88.19 89 LEU A CA 1
ATOM 744 C C . LEU A 1 89 ? 16.637 1.011 -7.878 1.00 88.19 89 LEU A C 1
ATOM 746 O O . LEU A 1 89 ? 16.369 2.141 -8.289 1.00 88.19 89 LEU A O 1
ATOM 750 N N . PRO A 1 90 ? 17.306 0.132 -8.647 1.00 90.69 90 PRO A N 1
ATOM 751 C CA . PRO A 1 90 ? 17.827 0.501 -9.955 1.00 90.69 90 PRO A CA 1
ATOM 752 C C . PRO A 1 90 ? 16.687 0.835 -10.917 1.00 90.69 90 PRO A C 1
ATOM 754 O O . PRO A 1 90 ? 15.721 0.072 -11.032 1.00 90.69 90 PRO A O 1
ATOM 757 N N . LEU A 1 91 ? 16.832 1.946 -11.642 1.00 94.00 91 LEU A N 1
ATOM 758 C CA . LEU A 1 91 ? 15.955 2.286 -12.758 1.00 94.00 91 LEU A CA 1
ATOM 759 C C . LEU 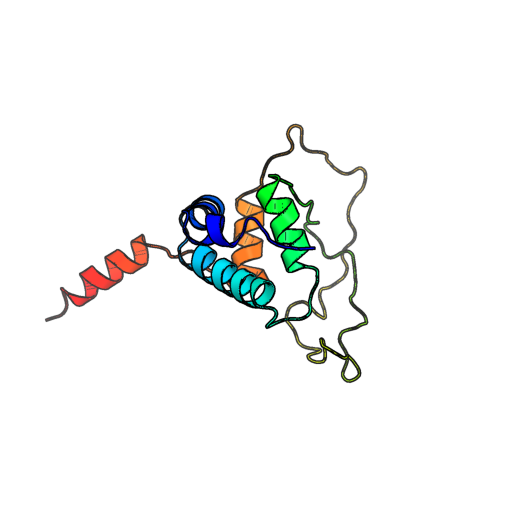A 1 91 ? 16.049 1.211 -13.834 1.00 94.00 91 LEU A C 1
ATOM 761 O O . LEU A 1 91 ? 17.139 0.760 -14.195 1.00 94.00 91 LEU A O 1
ATOM 765 N N . ARG A 1 92 ? 14.898 0.798 -14.358 1.00 95.44 92 ARG A N 1
ATOM 766 C CA . ARG A 1 92 ? 14.830 -0.178 -15.444 1.00 95.44 92 ARG A CA 1
ATOM 767 C C . ARG A 1 92 ? 13.836 0.294 -16.501 1.00 95.44 92 ARG A C 1
ATOM 769 O O . ARG A 1 92 ? 12.699 0.596 -16.143 1.00 95.44 92 ARG A O 1
ATOM 776 N N . PRO A 1 93 ? 14.230 0.335 -17.787 1.00 94.75 93 PRO A N 1
ATOM 777 C CA . PRO A 1 93 ? 13.309 0.700 -18.851 1.00 94.75 93 PRO A CA 1
ATOM 778 C C . PRO A 1 93 ? 12.214 -0.361 -19.002 1.00 94.75 93 PRO A C 1
ATOM 780 O O . PRO A 1 93 ? 12.387 -1.528 -18.634 1.00 94.75 93 PRO A O 1
ATOM 783 N N . ILE A 1 94 ? 11.096 0.056 -19.586 1.00 94.38 94 ILE A N 1
ATOM 784 C CA . ILE A 1 94 ? 10.023 -0.833 -20.033 1.00 94.38 94 ILE A CA 1
ATOM 785 C C . ILE A 1 94 ? 9.920 -0.780 -21.552 1.00 94.38 94 ILE A C 1
ATOM 787 O O . ILE A 1 94 ? 10.296 0.209 -22.180 1.00 94.38 94 ILE A O 1
ATOM 791 N N . THR A 1 95 ? 9.422 -1.861 -22.138 1.00 94.31 95 THR A N 1
ATOM 792 C CA . THR A 1 95 ? 9.277 -1.993 -23.588 1.00 94.31 95 THR A CA 1
ATOM 793 C C . THR A 1 95 ? 7.884 -1.544 -24.016 1.00 94.31 95 THR A C 1
ATOM 795 O O . THR A 1 95 ? 6.898 -1.874 -23.358 1.00 94.31 95 THR A O 1
ATOM 798 N N . PHE A 1 96 ? 7.814 -0.813 -25.129 1.00 94.25 96 PHE A N 1
ATOM 799 C CA . PHE A 1 96 ? 6.570 -0.362 -25.749 1.00 94.25 96 PHE A CA 1
ATOM 800 C C . PHE A 1 96 ? 6.330 -1.075 -27.095 1.00 94.25 96 PHE A C 1
ATOM 802 O O . PHE A 1 96 ? 7.306 -1.432 -27.758 1.00 94.25 96 PHE A O 1
ATOM 809 N N . PRO A 1 97 ? 5.061 -1.256 -27.522 1.00 94.69 97 PRO A N 1
ATOM 810 C CA . PRO A 1 97 ? 3.836 -0.880 -26.806 1.00 94.69 97 PRO A CA 1
ATOM 811 C C . PRO A 1 97 ? 3.582 -1.767 -25.577 1.00 94.69 97 PRO A C 1
ATOM 813 O O . PRO A 1 97 ? 4.039 -2.907 -25.513 1.00 94.69 97 PRO A O 1
ATOM 816 N N . LEU A 1 98 ? 2.858 -1.236 -24.586 1.00 91.94 98 LEU A N 1
ATOM 817 C CA . LEU A 1 98 ? 2.466 -2.024 -23.417 1.00 91.94 98 LEU A CA 1
ATOM 818 C C . LEU A 1 98 ? 1.485 -3.125 -23.828 1.00 91.94 98 LEU A C 1
ATOM 820 O O . LEU A 1 98 ? 0.575 -2.893 -24.624 1.00 91.94 98 LEU A O 1
ATOM 824 N N . ASN A 1 99 ? 1.638 -4.309 -23.239 1.00 90.44 99 ASN A N 1
ATOM 825 C CA . ASN A 1 99 ? 0.678 -5.391 -23.410 1.00 90.44 99 ASN A CA 1
ATOM 826 C C . ASN A 1 99 ? -0.506 -5.188 -22.453 1.00 90.44 99 ASN A C 1
ATOM 828 O O . ASN A 1 99 ? -0.387 -5.446 -21.254 1.00 90.44 99 ASN A O 1
ATOM 832 N N . HIS A 1 100 ? -1.633 -4.701 -22.973 1.00 91.00 100 HIS A N 1
ATOM 833 C CA . HIS A 1 100 ? -2.835 -4.492 -22.172 1.00 91.00 100 HIS A CA 1
ATOM 834 C C . HIS A 1 100 ? -3.555 -5.828 -21.921 1.00 91.00 100 HIS A C 1
ATOM 836 O O . HIS A 1 100 ? -3.806 -6.575 -22.873 1.00 91.00 100 HIS A O 1
ATOM 842 N N . PRO A 1 101 ? -3.938 -6.150 -20.673 1.00 91.38 101 PRO A N 1
ATOM 843 C CA . PRO A 1 101 ? -4.669 -7.378 -20.401 1.00 91.38 101 PRO A CA 1
ATOM 844 C C . PRO A 1 101 ? -6.053 -7.343 -21.063 1.00 91.38 101 PRO A C 1
ATOM 846 O O . PRO A 1 101 ? -6.699 -6.299 -21.138 1.00 91.38 101 PRO A O 1
ATOM 849 N N . ARG A 1 102 ? -6.548 -8.499 -21.517 1.00 94.81 102 ARG A N 1
ATOM 850 C CA . ARG A 1 102 ? -7.910 -8.602 -22.081 1.00 94.81 102 ARG A CA 1
ATOM 851 C C . ARG A 1 102 ? -8.997 -8.311 -21.045 1.00 94.81 102 ARG A C 1
ATOM 853 O O . ARG A 1 102 ? -10.053 -7.798 -21.394 1.00 94.81 102 ARG A O 1
ATOM 860 N N . HIS A 1 103 ? -8.719 -8.631 -19.784 1.00 95.06 103 HIS A N 1
ATOM 861 C CA . HIS A 1 103 ? -9.603 -8.390 -18.651 1.00 95.06 103 HIS A CA 1
ATOM 862 C C . HIS A 1 103 ? -8.810 -7.710 -17.540 1.00 95.06 103 HIS A C 1
ATOM 864 O O . HIS A 1 103 ? -7.750 -8.198 -17.149 1.00 95.06 103 HIS A O 1
ATOM 870 N N . VAL A 1 104 ? -9.324 -6.591 -17.035 1.00 95.06 104 VAL A N 1
ATOM 871 C CA . VAL A 1 104 ? -8.732 -5.886 -15.896 1.00 95.06 104 VAL A CA 1
ATOM 872 C C . VAL A 1 104 ? -9.315 -6.485 -14.624 1.00 95.06 104 VAL A C 1
ATOM 874 O O . VAL A 1 104 ? -10.490 -6.303 -14.323 1.00 95.06 104 VAL A O 1
ATOM 877 N N . MET A 1 105 ? -8.494 -7.248 -13.910 1.00 95.31 105 MET A N 1
ATOM 878 C CA . MET A 1 105 ? -8.859 -7.920 -12.668 1.00 95.31 105 MET A CA 1
ATOM 879 C C . MET A 1 105 ? -7.691 -7.846 -11.689 1.00 95.31 105 MET A C 1
ATOM 881 O O . MET A 1 105 ? -6.548 -7.611 -12.081 1.00 95.31 105 MET A O 1
ATOM 885 N N . ARG A 1 106 ? -7.988 -8.067 -10.410 1.00 94.56 106 ARG A N 1
ATOM 886 C CA . ARG A 1 106 ? -6.986 -8.145 -9.350 1.00 94.56 106 ARG A CA 1
ATOM 887 C C . ARG A 1 106 ? -5.985 -9.274 -9.623 1.00 94.56 106 ARG A C 1
ATOM 889 O O . ARG A 1 106 ? -6.385 -10.421 -9.813 1.00 94.56 106 ARG A O 1
ATOM 896 N N . ASP A 1 107 ? -4.692 -8.962 -9.573 1.00 94.75 107 ASP A N 1
ATOM 897 C CA . ASP A 1 107 ? -3.622 -9.960 -9.628 1.00 94.75 107 ASP A CA 1
ATOM 898 C C . ASP A 1 107 ? -3.188 -10.343 -8.207 1.00 94.75 107 ASP A C 1
ATOM 900 O O . ASP A 1 107 ? -2.359 -9.690 -7.574 1.00 94.75 107 ASP A O 1
ATOM 904 N N . HIS A 1 108 ? -3.737 -11.450 -7.707 1.00 93.00 108 HIS A N 1
ATOM 905 C CA . HIS A 1 108 ? -3.413 -11.951 -6.371 1.00 93.00 108 HIS A CA 1
ATOM 906 C C . HIS A 1 108 ? -1.934 -12.319 -6.191 1.00 93.00 108 HIS A C 1
ATOM 908 O O . HIS A 1 108 ? -1.440 -12.329 -5.065 1.00 93.00 108 HIS A O 1
ATOM 914 N N . THR A 1 109 ? -1.219 -12.665 -7.263 1.00 93.31 109 THR A N 1
ATOM 915 C CA . THR A 1 109 ? 0.202 -13.019 -7.168 1.00 93.31 109 THR A CA 1
ATOM 916 C C . THR A 1 109 ? 1.051 -11.767 -6.996 1.00 93.31 109 THR A C 1
ATOM 918 O O . THR A 1 109 ? 1.938 -11.754 -6.139 1.00 93.31 109 THR A O 1
ATOM 921 N N . ALA A 1 110 ? 0.752 -10.709 -7.752 1.00 93.88 110 ALA A N 1
ATOM 922 C CA . ALA A 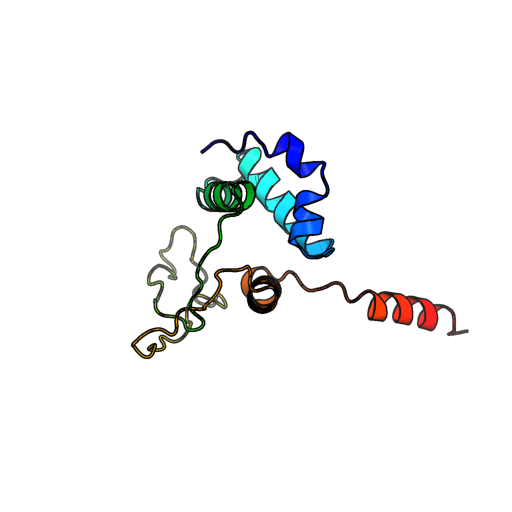1 110 ? 1.402 -9.411 -7.603 1.00 93.88 110 ALA A CA 1
ATOM 923 C C . ALA A 1 110 ? 1.123 -8.781 -6.226 1.00 93.88 110 ALA A C 1
ATOM 925 O O . ALA A 1 110 ? 2.046 -8.266 -5.587 1.00 93.88 110 ALA A O 1
ATOM 926 N N . ASP A 1 111 ? -0.111 -8.897 -5.731 1.00 94.44 111 ASP A N 1
ATOM 927 C CA . ASP A 1 111 ? -0.489 -8.406 -4.403 1.00 94.44 111 ASP A CA 1
ATOM 928 C C . ASP A 1 111 ? 0.277 -9.135 -3.296 1.00 94.44 111 ASP A C 1
ATOM 930 O O . ASP A 1 111 ? 0.933 -8.488 -2.486 1.00 94.44 111 ASP A O 1
ATOM 934 N N . ARG A 1 112 ? 0.304 -10.477 -3.304 1.00 93.50 112 ARG A N 1
ATOM 935 C CA . ARG A 1 112 ? 1.074 -11.256 -2.313 1.00 93.50 112 ARG A CA 1
ATOM 936 C C . ARG A 1 112 ? 2.562 -10.924 -2.333 1.00 93.50 112 ARG A C 1
ATOM 938 O O . ARG A 1 112 ? 3.213 -10.912 -1.288 1.00 93.50 112 ARG A O 1
ATOM 945 N N . TRP A 1 113 ? 3.122 -10.685 -3.520 1.00 93.38 113 TRP A N 1
ATOM 946 C CA . TRP A 1 113 ? 4.511 -10.256 -3.632 1.00 93.38 113 TRP A CA 1
ATOM 947 C C . TRP A 1 113 ? 4.712 -8.886 -2.976 1.00 93.38 113 TRP A C 1
ATOM 949 O O . TRP A 1 113 ? 5.665 -8.712 -2.217 1.00 93.38 113 TRP A O 1
ATOM 959 N N . THR A 1 114 ? 3.800 -7.943 -3.214 1.00 93.62 114 THR A N 1
ATOM 960 C CA . THR A 1 114 ? 3.818 -6.604 -2.607 1.00 93.62 114 THR A CA 1
ATOM 961 C C . THR A 1 114 ? 3.683 -6.684 -1.088 1.00 93.62 114 THR A C 1
ATOM 963 O O . THR A 1 114 ? 4.513 -6.128 -0.371 1.00 93.62 114 THR A O 1
ATOM 966 N N . ASP A 1 115 ? 2.718 -7.451 -0.590 1.00 9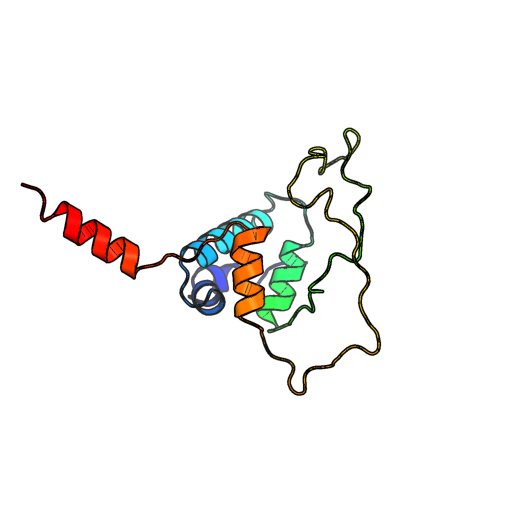3.94 115 ASP A N 1
ATOM 967 C CA . ASP A 1 115 ? 2.504 -7.698 0.835 1.00 93.94 115 ASP A CA 1
ATOM 968 C C . ASP A 1 115 ? 3.787 -8.188 1.514 1.00 93.94 115 ASP A C 1
ATOM 970 O O . ASP A 1 115 ? 4.230 -7.609 2.505 1.00 93.94 115 ASP A O 1
ATOM 974 N N . ALA A 1 116 ? 4.450 -9.195 0.941 1.00 92.44 116 ALA A N 1
ATOM 975 C CA . ALA A 1 116 ? 5.645 -9.785 1.535 1.00 92.44 116 ALA A CA 1
ATOM 976 C C . ALA A 1 116 ? 6.894 -8.890 1.439 1.00 92.44 116 ALA A C 1
ATOM 978 O O . ALA A 1 116 ? 7.704 -8.880 2.367 1.00 92.44 116 ALA A O 1
ATOM 979 N N . ASN A 1 117 ? 7.080 -8.166 0.329 1.00 89.75 117 ASN A N 1
ATOM 980 C CA . ASN A 1 117 ? 8.334 -7.456 0.038 1.00 89.75 117 ASN A CA 1
ATOM 981 C C . ASN A 1 117 ? 8.295 -5.964 0.386 1.00 89.75 117 ASN A C 1
ATOM 983 O O . ASN A 1 117 ? 9.344 -5.390 0.675 1.00 89.75 117 ASN A O 1
ATOM 987 N N . ILE A 1 118 ? 7.112 -5.349 0.362 1.00 90.19 118 ILE A N 1
ATOM 988 C CA . ILE A 1 118 ? 6.909 -3.926 0.659 1.00 90.19 118 ILE A CA 1
ATOM 989 C C . ILE A 1 118 ? 6.386 -3.765 2.085 1.00 90.19 118 ILE A C 1
ATOM 991 O O . ILE A 1 118 ? 7.005 -3.070 2.889 1.00 90.19 118 ILE A O 1
ATOM 995 N N . PHE A 1 119 ? 5.301 -4.464 2.429 1.00 91.19 119 PHE A N 1
ATOM 996 C CA . PHE A 1 119 ? 4.641 -4.327 3.735 1.00 91.19 119 PHE A CA 1
ATOM 997 C C . PHE A 1 119 ? 5.123 -5.335 4.789 1.00 91.19 119 PHE A C 1
ATOM 999 O O . PHE A 1 119 ? 4.767 -5.222 5.961 1.00 91.19 119 PHE A O 1
ATOM 1006 N N . ARG A 1 120 ? 5.966 -6.303 4.395 1.00 90.31 120 ARG A N 1
ATOM 1007 C CA . ARG A 1 120 ? 6.482 -7.388 5.256 1.00 90.31 120 ARG A CA 1
ATOM 1008 C C . ARG A 1 120 ? 5.370 -8.210 5.919 1.00 90.31 120 ARG A C 1
ATOM 1010 O O . ARG A 1 120 ? 5.525 -8.736 7.021 1.00 90.31 120 ARG A O 1
ATOM 1017 N N . ILE A 1 121 ? 4.245 -8.335 5.224 1.00 92.38 121 ILE A N 1
ATOM 1018 C CA . ILE A 1 121 ? 3.116 -9.184 5.583 1.00 92.38 121 ILE A CA 1
ATOM 1019 C C . ILE A 1 121 ? 3.358 -10.539 4.924 1.00 92.38 121 ILE A C 1
ATOM 1021 O O . ILE A 1 121 ? 3.198 -10.711 3.718 1.00 92.38 121 ILE A O 1
ATOM 1025 N N . HIS A 1 122 ? 3.781 -11.518 5.715 1.00 84.00 122 HIS A N 1
ATOM 1026 C CA . HIS A 1 122 ? 4.016 -12.866 5.212 1.00 84.00 122 HIS A CA 1
ATOM 1027 C C . HIS A 1 122 ? 2.750 -13.714 5.316 1.00 84.00 122 HIS A C 1
ATOM 1029 O O . HIS A 1 122 ? 1.938 -13.550 6.228 1.00 84.00 122 HIS A O 1
ATOM 1035 N N . GLU A 1 123 ? 2.578 -14.656 4.389 1.00 69.00 123 GLU A N 1
ATOM 1036 C CA . GLU A 1 123 ? 1.504 -15.632 4.514 1.00 69.00 123 GLU A CA 1
ATOM 1037 C C . GLU A 1 123 ? 1.721 -16.525 5.737 1.00 69.00 123 GLU A C 1
ATOM 1039 O O . GLU A 1 123 ? 2.777 -17.140 5.934 1.00 69.00 123 GLU A O 1
ATOM 1044 N N . VAL A 1 124 ? 0.670 -16.657 6.543 1.00 64.25 124 VAL A N 1
ATOM 1045 C CA . VAL A 1 124 ? 0.625 -17.668 7.591 1.00 64.25 124 VAL A CA 1
ATOM 1046 C C . VAL A 1 124 ? 0.401 -19.022 6.933 1.00 64.25 124 VAL A C 1
ATOM 1048 O O . VAL A 1 124 ? -0.723 -19.423 6.646 1.00 64.25 124 VAL A O 1
ATOM 1051 N N . ASN A 1 125 ? 1.485 -19.765 6.731 1.00 56.31 125 ASN A N 1
ATOM 1052 C CA . ASN A 1 125 ? 1.403 -21.120 6.209 1.00 56.31 125 ASN A CA 1
ATOM 1053 C C . ASN A 1 125 ? 0.869 -22.063 7.313 1.00 56.31 125 ASN A C 1
ATOM 1055 O O . ASN A 1 125 ? 1.627 -22.607 8.125 1.00 56.31 125 ASN A O 1
ATOM 1059 N N . TRP A 1 126 ? -0.457 -22.202 7.408 1.00 52.94 126 TRP A N 1
ATOM 1060 C CA . TRP A 1 126 ? -1.143 -22.979 8.451 1.00 52.94 126 TRP A CA 1
ATOM 1061 C C . TRP A 1 126 ? -0.707 -24.449 8.488 1.00 52.94 126 TRP A C 1
ATOM 1063 O O . TRP A 1 126 ? -0.609 -25.025 9.573 1.00 52.94 126 TRP A O 1
ATOM 1073 N N . LEU A 1 127 ? -0.318 -25.016 7.341 1.00 51.56 127 LEU A N 1
ATOM 1074 C CA . LEU A 1 127 ? 0.279 -26.351 7.241 1.00 51.56 127 LEU A CA 1
ATOM 1075 C C . LEU A 1 127 ? 1.574 -26.466 8.068 1.00 51.56 127 LEU A C 1
ATOM 1077 O O . LEU A 1 127 ? 1.743 -27.418 8.832 1.00 51.56 127 LEU A O 1
ATOM 1081 N N . ARG A 1 128 ? 2.456 -25.454 8.028 1.00 52.16 128 ARG A N 1
ATOM 1082 C CA . ARG A 1 128 ? 3.676 -25.410 8.861 1.00 52.16 128 ARG A CA 1
ATOM 1083 C C . ARG A 1 128 ? 3.360 -25.247 10.349 1.00 52.16 128 ARG A C 1
ATOM 1085 O O . ARG A 1 128 ? 4.038 -25.851 11.181 1.00 52.16 128 ARG A O 1
ATOM 1092 N N . LYS A 1 129 ? 2.334 -24.461 10.705 1.00 50.94 129 LYS A N 1
ATOM 1093 C CA . LYS A 1 129 ? 1.910 -24.292 12.110 1.00 50.94 129 LYS A CA 1
ATOM 1094 C C . LYS A 1 129 ? 1.279 -25.572 12.679 1.00 50.94 129 LYS A C 1
ATOM 1096 O O . LYS A 1 129 ? 1.538 -25.888 13.839 1.00 50.94 129 LYS A O 1
ATOM 1101 N N . GLY A 1 130 ? 0.517 -26.324 11.880 1.00 55.47 130 GLY A N 1
ATOM 1102 C CA . GLY A 1 130 ? -0.051 -27.624 12.259 1.00 55.47 130 GLY A CA 1
ATOM 1103 C C . GLY A 1 130 ? 1.020 -28.696 12.488 1.00 55.47 130 GLY A C 1
ATOM 1104 O O . GLY A 1 130 ? 1.058 -29.317 13.551 1.00 55.47 130 GLY A O 1
ATOM 1105 N N . LEU A 1 131 ? 1.970 -28.827 11.556 1.00 52.88 131 LEU A N 1
ATOM 1106 C CA . LEU A 1 131 ? 3.103 -29.759 11.666 1.00 52.88 131 LEU A CA 1
ATOM 1107 C C . LEU A 1 131 ? 4.008 -29.451 12.873 1.00 52.88 131 LEU A C 1
ATOM 1109 O O . LEU A 1 131 ? 4.430 -30.359 13.588 1.00 52.88 131 LEU A O 1
ATOM 1113 N N . GLY A 1 132 ? 4.255 -28.168 13.165 1.00 55.25 132 GLY A N 1
ATOM 1114 C CA . GLY A 1 132 ? 5.032 -27.745 14.337 1.00 55.25 132 GLY A CA 1
ATOM 1115 C C . GLY A 1 132 ? 4.334 -27.963 15.689 1.00 55.25 132 GLY A C 1
ATOM 1116 O O . GLY A 1 132 ? 4.999 -27.958 16.728 1.00 55.25 132 GLY A O 1
ATOM 1117 N N . ARG A 1 133 ? 3.004 -28.142 15.706 1.00 56.22 133 ARG A N 1
ATOM 1118 C CA . ARG A 1 133 ? 2.245 -28.549 16.904 1.00 56.22 133 ARG A CA 1
ATOM 1119 C C . ARG A 1 133 ? 2.269 -30.065 17.088 1.00 56.22 133 ARG A C 1
ATOM 1121 O O . ARG A 1 133 ? 2.427 -30.514 18.217 1.00 56.22 133 ARG A O 1
ATOM 1128 N N . LEU A 1 134 ? 2.181 -30.837 16.002 1.00 55.16 134 LEU A N 1
ATOM 1129 C CA . LEU A 1 134 ? 2.288 -32.301 16.048 1.00 55.16 134 LEU A CA 1
ATOM 1130 C C . LEU A 1 134 ? 3.685 -32.752 16.499 1.00 55.16 134 LEU A C 1
ATOM 1132 O O . LEU A 1 134 ? 3.814 -33.588 17.384 1.00 55.16 134 LEU A O 1
ATOM 1136 N N . ARG A 1 135 ? 4.738 -32.130 15.956 1.00 55.28 135 ARG A N 1
ATOM 1137 C CA . ARG A 1 135 ? 6.135 -32.466 16.273 1.00 55.28 135 ARG A CA 1
ATOM 1138 C C . ARG A 1 135 ? 6.515 -32.202 17.738 1.00 55.28 135 ARG A C 1
ATOM 1140 O O . ARG A 1 135 ? 7.340 -32.923 18.276 1.00 55.28 135 ARG A O 1
ATOM 1147 N N . ARG A 1 136 ? 5.881 -31.222 18.395 1.00 56.19 136 ARG A N 1
ATOM 1148 C CA . ARG A 1 136 ? 6.042 -30.948 19.839 1.00 56.19 136 ARG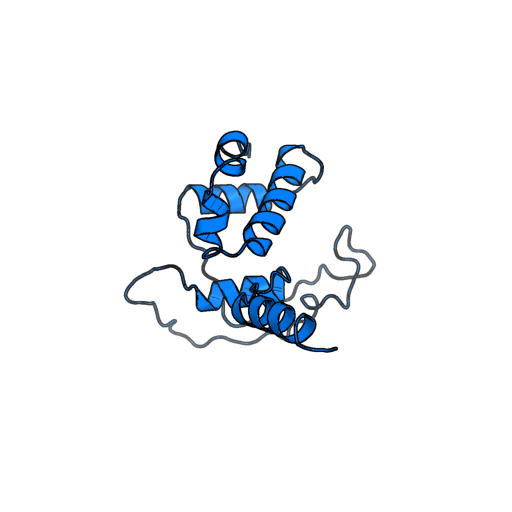 A CA 1
ATOM 1149 C C . ARG A 1 136 ? 5.265 -31.905 20.747 1.00 56.19 136 ARG A C 1
ATOM 1151 O O . ARG A 1 136 ? 5.562 -31.967 21.928 1.00 56.19 136 ARG A O 1
ATOM 1158 N N . ARG A 1 137 ? 4.274 -32.627 20.214 1.00 58.88 137 ARG A N 1
ATOM 1159 C CA . ARG A 1 137 ? 3.519 -33.663 20.942 1.00 58.88 137 ARG A CA 1
ATOM 1160 C C . ARG A 1 137 ? 4.138 -35.059 20.819 1.00 58.88 137 ARG A C 1
ATOM 1162 O O . ARG A 1 137 ? 3.689 -35.967 21.501 1.00 58.88 137 ARG A O 1
ATOM 1169 N N . LEU A 1 138 ? 5.122 -35.226 19.934 1.00 63.94 138 LEU A N 1
ATOM 1170 C CA . LEU A 1 138 ? 5.777 -36.502 19.617 1.00 63.94 138 LEU A CA 1
ATOM 1171 C C . LEU A 1 138 ? 7.246 -36.556 20.080 1.00 63.94 138 LEU A C 1
ATOM 1173 O O . LEU A 1 138 ? 7.970 -37.468 19.694 1.00 63.94 138 LEU A O 1
ATOM 1177 N N . GLN A 1 139 ? 7.699 -35.583 20.873 1.00 45.66 139 GLN A N 1
ATOM 1178 C CA . GLN A 1 139 ? 8.986 -35.646 21.569 1.00 45.66 139 GLN A CA 1
ATOM 1179 C C . GLN A 1 139 ? 8.707 -36.049 23.028 1.00 45.66 139 GLN A C 1
ATOM 1181 O O . GLN A 1 139 ? 7.892 -35.362 23.648 1.00 45.66 139 GLN A O 1
ATOM 1186 N N . PRO A 1 140 ? 9.274 -37.168 23.524 1.00 53.88 140 PRO A N 1
ATOM 1187 C CA . PRO A 1 140 ? 9.104 -37.613 24.907 1.00 53.88 140 PRO A CA 1
ATOM 1188 C C . PRO A 1 140 ? 9.763 -36.661 25.911 1.00 53.88 140 PRO A C 1
ATOM 1190 O O . PRO A 1 140 ? 10.761 -36.001 25.536 1.00 53.88 140 PRO A O 1
#

Radius of gyration: 19.04 Å; chains: 1; bounding box: 38×54×52 Å

pLDDT: mean 86.49, std 13.78, range [45.66, 97.62]

Sequence (140 aa):
MKMTLWPRLRSSDWLLEMGGGNPDFKRHWTTMFDDVYEGRFDTWDYQWLFSCWTQHGLTALPHRNLVTNIGFNQSATHTTRYEAQLANLPLRPITFPLNHPRHVMRDHTADRWTDANIFRIHEVNWLRKGLGRLRRRLQP